Protein AF-O61769-F1 (afdb_monomer_lite)

Organism: Caenorhabditis elegans (NCBI:txid6239)

Foldseek 3Di:
DDPPVVVVVVVVVVVVVVPDPPQADPLLAGDQAADFLVCCCVPPVVLSVVQVVKGKDTFDWDQPVQFKIWTADDPQWFKWKQFQVVRDIDGDCVCCNGGRMDGQWGQDPRFIDGNPDPDTCVVVSVGIHIIIIGD

Structure (mmCIF, N/CA/C/O backbone):
data_AF-O61769-F1
#
_entry.id   AF-O61769-F1
#
loop_
_atom_site.group_PDB
_atom_site.id
_atom_site.type_symbol
_atom_site.label_atom_id
_atom_site.label_alt_id
_atom_site.label_comp_id
_atom_site.label_asym_id
_atom_site.label_entity_id
_atom_site.label_seq_id
_atom_site.pdbx_PDB_ins_code
_atom_site.Cartn_x
_atom_site.Cartn_y
_atom_site.Cartn_z
_atom_site.occupancy
_atom_site.B_iso_or_equiv
_atom_site.auth_seq_id
_atom_site.auth_comp_id
_atom_site.auth_asym_id
_atom_site.auth_atom_id
_atom_site.pdbx_PDB_model_num
ATOM 1 N N . MET A 1 1 ? 35.319 -42.016 -8.768 1.00 50.16 1 MET A N 1
ATOM 2 C CA . MET A 1 1 ? 35.333 -40.658 -8.180 1.00 50.16 1 MET A CA 1
ATOM 3 C C . MET A 1 1 ? 33.907 -40.327 -7.755 1.00 50.16 1 MET A C 1
ATOM 5 O O . MET A 1 1 ? 32.981 -40.676 -8.472 1.00 50.16 1 MET A O 1
ATOM 9 N N . SER A 1 2 ? 33.758 -39.811 -6.535 1.00 56.16 2 SER A N 1
ATOM 10 C CA . SER A 1 2 ? 32.564 -39.781 -5.677 1.00 56.16 2 SER A CA 1
ATOM 11 C C . SER A 1 2 ? 31.253 -39.271 -6.287 1.00 56.16 2 SER A C 1
ATOM 13 O O . SER A 1 2 ? 31.091 -38.075 -6.504 1.00 56.16 2 SER A O 1
ATOM 15 N N . ALA A 1 3 ? 30.247 -40.149 -6.366 1.00 58.81 3 ALA A N 1
ATOM 16 C CA . ALA A 1 3 ? 28.835 -39.762 -6.499 1.00 58.81 3 ALA A CA 1
ATOM 17 C C . ALA A 1 3 ? 28.333 -38.919 -5.303 1.00 58.81 3 ALA A C 1
ATOM 19 O O . ALA A 1 3 ? 27.411 -38.118 -5.436 1.00 58.81 3 ALA A O 1
ATOM 20 N N . ILE A 1 4 ? 28.990 -39.048 -4.144 1.00 61.22 4 ILE A N 1
ATOM 21 C CA . ILE A 1 4 ? 28.677 -38.312 -2.909 1.00 61.22 4 ILE A CA 1
ATOM 22 C C . ILE A 1 4 ? 28.867 -36.796 -3.095 1.00 61.22 4 ILE A C 1
ATOM 24 O O . ILE A 1 4 ? 28.098 -36.010 -2.549 1.00 61.22 4 ILE A O 1
ATOM 28 N N . SER A 1 5 ? 29.830 -36.366 -3.919 1.00 60.94 5 SER A N 1
ATOM 29 C CA . SER A 1 5 ? 30.082 -34.939 -4.157 1.00 60.94 5 SER A CA 1
ATOM 30 C C . SER A 1 5 ? 28.958 -34.258 -4.946 1.00 60.94 5 SER A C 1
ATOM 32 O O . SER A 1 5 ? 28.699 -33.077 -4.728 1.00 60.94 5 SER A O 1
ATOM 34 N N . LEU A 1 6 ? 28.252 -34.989 -5.818 1.00 59.16 6 LEU A N 1
ATOM 35 C CA . LEU A 1 6 ? 27.155 -34.424 -6.612 1.00 59.16 6 LEU A CA 1
ATOM 36 C C . LEU A 1 6 ? 25.895 -34.186 -5.760 1.00 59.16 6 LEU A C 1
ATOM 38 O O . LEU A 1 6 ? 25.204 -33.186 -5.944 1.00 59.16 6 LEU A O 1
ATOM 42 N N . LEU A 1 7 ? 25.624 -35.074 -4.794 1.00 61.66 7 LEU A N 1
ATOM 43 C CA . LEU A 1 7 ? 24.443 -34.988 -3.927 1.00 61.66 7 LEU A CA 1
ATOM 44 C C . LEU A 1 7 ? 24.499 -33.761 -3.000 1.00 61.66 7 LEU A C 1
ATOM 46 O O . LEU A 1 7 ? 23.493 -33.080 -2.810 1.00 61.66 7 LEU A O 1
ATOM 50 N N . VAL A 1 8 ? 25.685 -33.442 -2.469 1.00 64.56 8 VAL A N 1
ATOM 51 C CA . VAL A 1 8 ? 25.886 -32.277 -1.589 1.00 64.56 8 VAL A CA 1
ATOM 52 C C . VAL A 1 8 ? 25.723 -30.961 -2.356 1.00 64.56 8 VAL A C 1
ATOM 54 O O . VAL A 1 8 ? 25.132 -30.021 -1.827 1.00 64.56 8 VAL A O 1
ATOM 57 N N . LEU A 1 9 ? 26.176 -30.891 -3.616 1.00 59.62 9 LEU A N 1
ATOM 58 C CA . LEU A 1 9 ? 25.960 -29.699 -4.443 1.00 59.62 9 LEU A CA 1
ATOM 59 C C . LEU A 1 9 ? 24.472 -29.444 -4.713 1.00 59.62 9 LEU A C 1
ATOM 61 O O . LEU A 1 9 ? 24.042 -28.294 -4.656 1.00 59.62 9 LEU A O 1
ATOM 65 N N . LEU A 1 10 ? 23.679 -30.493 -4.963 1.00 58.47 10 LEU A N 1
ATOM 66 C CA . LEU A 1 10 ? 22.247 -30.340 -5.234 1.00 58.47 10 LEU A CA 1
ATOM 67 C C . LEU A 1 10 ? 21.504 -29.730 -4.033 1.00 58.47 10 LEU A C 1
ATOM 69 O O . LEU A 1 10 ? 20.717 -28.802 -4.202 1.00 58.47 10 LEU A O 1
ATOM 73 N N . LEU A 1 11 ? 21.802 -30.203 -2.816 1.00 58.12 11 LEU A N 1
ATOM 74 C CA . LEU A 1 11 ? 21.206 -29.700 -1.570 1.00 58.12 11 LEU A CA 1
ATOM 75 C C . LEU A 1 11 ? 21.492 -28.207 -1.336 1.00 58.12 11 LEU A C 1
ATOM 77 O O . LEU A 1 11 ? 20.617 -27.482 -0.861 1.00 58.12 11 LEU A O 1
ATOM 81 N N . MET A 1 12 ? 22.679 -27.724 -1.716 1.00 56.97 12 MET A N 1
ATOM 82 C CA . MET A 1 12 ? 23.024 -26.304 -1.576 1.00 56.97 12 MET A CA 1
ATOM 83 C C . MET A 1 12 ? 22.258 -25.400 -2.552 1.00 56.97 12 MET A C 1
ATOM 85 O O . MET A 1 12 ? 21.902 -24.280 -2.185 1.00 56.97 12 MET A O 1
ATOM 89 N N . ILE A 1 13 ? 21.948 -25.879 -3.763 1.00 57.31 13 ILE A N 1
ATOM 90 C CA . ILE A 1 13 ? 21.183 -25.096 -4.749 1.00 57.31 13 ILE A CA 1
ATOM 91 C C . ILE A 1 13 ? 19.751 -24.854 -4.249 1.00 57.31 13 ILE A C 1
ATOM 93 O O . ILE A 1 13 ? 19.245 -23.735 -4.354 1.00 57.31 13 ILE A O 1
ATOM 97 N N . PHE A 1 14 ? 19.118 -25.862 -3.639 1.00 56.81 14 PHE A N 1
ATOM 98 C CA . PHE A 1 14 ? 17.778 -25.703 -3.064 1.00 56.81 14 PHE A CA 1
ATOM 99 C C . PHE A 1 14 ? 17.774 -24.791 -1.829 1.00 56.81 14 PHE A C 1
ATOM 101 O O . PHE A 1 14 ? 16.866 -23.973 -1.685 1.00 56.81 14 PHE A O 1
ATOM 108 N N . ALA A 1 15 ? 18.803 -24.857 -0.975 1.00 55.34 15 ALA A N 1
ATOM 109 C CA . ALA A 1 15 ? 18.910 -23.976 0.190 1.00 55.34 15 ALA A CA 1
ATOM 110 C C . ALA A 1 15 ? 19.012 -22.488 -0.199 1.00 55.34 15 ALA A C 1
ATOM 112 O O . ALA A 1 15 ? 18.400 -21.638 0.445 1.00 55.34 15 ALA A O 1
ATOM 113 N N . ALA A 1 16 ? 19.723 -22.158 -1.283 1.00 54.22 16 ALA A N 1
ATOM 114 C CA . ALA A 1 16 ? 19.867 -20.774 -1.737 1.00 54.22 16 ALA A CA 1
ATOM 115 C C . ALA A 1 16 ? 18.541 -20.157 -2.223 1.00 54.22 16 ALA A C 1
ATOM 117 O O . ALA A 1 16 ? 18.300 -18.972 -1.999 1.00 54.22 16 ALA A O 1
ATOM 118 N N . GLN A 1 17 ? 17.655 -20.949 -2.841 1.00 53.62 17 GLN A N 1
ATOM 119 C CA . GLN A 1 17 ? 16.329 -20.470 -3.256 1.00 53.62 17 GLN A CA 1
ATOM 120 C C . GLN A 1 17 ? 15.401 -20.177 -2.065 1.00 53.62 17 GLN A C 1
ATOM 122 O O . GLN A 1 17 ? 14.505 -19.341 -2.186 1.00 53.62 17 GLN A O 1
ATOM 127 N N . LEU A 1 18 ? 15.624 -20.834 -0.921 1.00 52.12 18 LEU A N 1
ATOM 128 C CA . LEU A 1 18 ? 14.825 -20.666 0.297 1.00 52.12 18 LEU A CA 1
ATOM 129 C C . LEU A 1 18 ? 15.181 -19.396 1.083 1.00 52.12 18 LEU A C 1
ATOM 131 O O . LEU A 1 18 ? 14.326 -18.858 1.780 1.00 52.12 18 LEU A O 1
ATOM 135 N N . CYS A 1 19 ? 16.391 -18.857 0.931 1.00 54.91 19 CYS A N 1
ATOM 136 C CA . CYS A 1 19 ? 16.829 -17.643 1.626 1.00 54.91 19 CYS A CA 1
ATOM 137 C C . CYS A 1 19 ? 16.468 -16.349 0.873 1.00 54.91 19 CYS A C 1
ATOM 139 O O . CYS A 1 19 ? 17.255 -15.400 0.869 1.00 54.91 19 CYS A O 1
ATOM 141 N N . LYS A 1 20 ? 15.302 -16.275 0.214 1.00 56.72 20 LYS A N 1
ATOM 142 C CA . LYS A 1 20 ? 14.819 -14.981 -0.294 1.00 56.72 20 LYS A CA 1
ATOM 143 C C . LYS A 1 20 ? 14.608 -14.051 0.900 1.00 56.72 20 LYS A C 1
ATOM 145 O O . LYS A 1 20 ? 13.851 -14.380 1.810 1.00 56.72 20 LYS A O 1
ATOM 150 N N . ASN A 1 21 ? 15.288 -12.905 0.891 1.00 60.34 21 ASN A N 1
ATOM 151 C CA . ASN A 1 21 ? 15.105 -11.865 1.896 1.00 60.34 21 ASN A CA 1
ATOM 152 C C . ASN A 1 21 ? 13.604 -11.513 1.949 1.00 60.34 21 ASN A C 1
ATOM 154 O O . ASN A 1 21 ? 13.060 -11.109 0.919 1.00 60.34 21 ASN A O 1
ATOM 158 N N . PRO A 1 22 ? 12.911 -11.671 3.094 1.00 75.44 22 PRO A N 1
ATOM 159 C CA . PRO A 1 22 ? 11.470 -11.425 3.182 1.00 75.44 22 PRO A CA 1
ATOM 160 C C . PRO A 1 22 ? 11.097 -9.973 2.851 1.00 75.44 22 PRO A C 1
ATOM 162 O O . PRO A 1 22 ? 9.945 -9.696 2.523 1.00 75.44 22 PRO A O 1
ATOM 165 N N . LEU A 1 23 ? 12.074 -9.063 2.897 1.00 84.06 23 LEU A N 1
ATOM 166 C CA . LEU A 1 23 ? 11.921 -7.654 2.556 1.00 84.06 23 LEU A CA 1
ATOM 167 C C . LEU A 1 23 ? 12.077 -7.372 1.056 1.00 84.06 23 LEU A C 1
ATOM 169 O O . LEU A 1 23 ? 11.689 -6.293 0.619 1.00 84.06 23 LEU A O 1
ATOM 173 N N . GLU A 1 24 ? 12.618 -8.307 0.267 1.00 91.62 24 GLU A N 1
ATOM 174 C CA . GLU A 1 24 ? 12.851 -8.144 -1.173 1.00 91.62 24 GLU A CA 1
ATOM 175 C C . GLU A 1 24 ? 11.799 -8.897 -2.006 1.00 91.62 24 GLU A C 1
ATOM 177 O O . GLU A 1 24 ? 11.375 -10.018 -1.692 1.00 91.62 24 GLU A O 1
ATOM 182 N N . ASN A 1 25 ? 11.329 -8.264 -3.077 1.00 93.31 25 ASN A N 1
ATOM 183 C CA . ASN A 1 25 ? 10.453 -8.876 -4.072 1.00 93.31 25 ASN A CA 1
ATOM 184 C C . ASN A 1 25 ? 11.248 -9.733 -5.073 1.00 93.31 25 ASN A C 1
ATOM 186 O O . ASN A 1 25 ? 12.469 -9.860 -4.999 1.00 93.31 25 ASN A O 1
ATOM 190 N N . GLU A 1 26 ? 10.555 -10.329 -6.039 1.00 92.88 26 GLU A N 1
ATOM 191 C CA . GLU A 1 26 ? 11.161 -11.110 -7.119 1.00 92.88 26 GLU A CA 1
ATOM 192 C C . GLU A 1 26 ? 12.109 -10.309 -8.026 1.00 92.88 26 GLU A C 1
ATOM 194 O O . GLU A 1 26 ? 12.948 -10.913 -8.691 1.00 92.88 26 GLU A O 1
ATOM 199 N N . CYS A 1 27 ? 12.030 -8.976 -8.009 1.00 93.44 27 CYS A N 1
ATOM 200 C CA . CYS A 1 27 ? 12.931 -8.074 -8.725 1.00 93.44 27 CYS A CA 1
ATOM 201 C C . CYS A 1 27 ? 14.215 -7.749 -7.939 1.00 93.44 27 CYS A C 1
ATOM 203 O O . CYS A 1 27 ? 15.122 -7.118 -8.477 1.00 93.44 27 CYS A O 1
ATOM 205 N N . GLY A 1 28 ? 14.305 -8.156 -6.666 1.00 94.31 28 GLY A N 1
ATOM 206 C CA . GLY A 1 28 ? 15.417 -7.826 -5.769 1.00 94.31 28 GLY A CA 1
ATOM 207 C C . GLY A 1 28 ? 15.330 -6.431 -5.139 1.00 94.31 28 GLY A C 1
ATOM 208 O O . GLY A 1 28 ? 16.304 -5.984 -4.540 1.00 94.31 28 GLY A O 1
ATOM 209 N N . CYS A 1 29 ? 14.195 -5.739 -5.274 1.00 95.06 29 CYS A N 1
ATOM 210 C CA . CYS A 1 29 ? 13.933 -4.457 -4.615 1.00 95.06 29 CYS A CA 1
ATOM 211 C C . CYS A 1 29 ? 13.058 -4.632 -3.379 1.00 95.06 29 CYS A C 1
ATOM 213 O O . CYS A 1 29 ? 12.396 -5.657 -3.215 1.00 95.06 29 CYS A O 1
ATOM 215 N N . ILE A 1 30 ? 13.014 -3.606 -2.528 1.00 94.69 30 ILE A N 1
ATOM 216 C CA . ILE A 1 30 ? 12.142 -3.596 -1.353 1.00 94.69 30 ILE A CA 1
ATOM 217 C C . ILE A 1 30 ? 10.675 -3.844 -1.749 1.00 94.69 30 ILE A C 1
ATOM 219 O O . ILE A 1 30 ? 10.166 -3.317 -2.747 1.00 94.69 30 ILE A O 1
ATOM 223 N N . ARG A 1 31 ? 9.993 -4.679 -0.963 1.00 95.38 31 ARG A N 1
ATOM 224 C CA . ARG A 1 31 ? 8.557 -4.924 -1.089 1.00 95.38 31 ARG A CA 1
ATOM 225 C C . ARG A 1 31 ? 7.763 -3.713 -0.624 1.00 95.38 31 ARG A C 1
ATOM 227 O O . ARG A 1 31 ? 8.124 -3.046 0.339 1.00 95.38 31 ARG A O 1
ATOM 234 N N . GLN A 1 32 ? 6.621 -3.503 -1.264 1.00 95.50 32 GLN A N 1
ATOM 235 C CA . GLN A 1 32 ? 5.566 -2.656 -0.723 1.00 95.50 32 GLN A CA 1
ATOM 236 C C . GLN A 1 32 ? 5.140 -3.216 0.638 1.00 95.50 32 GLN A C 1
ATOM 238 O O . GLN A 1 32 ? 4.667 -4.358 0.686 1.00 95.50 32 GLN A O 1
ATOM 243 N N . PRO A 1 33 ? 5.299 -2.463 1.736 1.00 95.38 33 PRO A N 1
ATOM 244 C CA . PRO A 1 33 ? 4.847 -2.942 3.022 1.00 95.38 33 PRO A CA 1
ATOM 245 C C . PRO A 1 33 ? 3.326 -3.036 3.047 1.00 95.38 33 PRO A C 1
ATOM 247 O O . PRO A 1 33 ? 2.601 -2.212 2.475 1.00 95.38 33 PRO A O 1
ATOM 250 N N . THR A 1 34 ? 2.863 -4.072 3.729 1.00 95.88 34 THR A N 1
ATOM 251 C CA . THR A 1 34 ? 1.452 -4.363 3.934 1.00 95.88 34 THR A CA 1
ATOM 252 C C . THR A 1 34 ? 1.193 -4.607 5.409 1.00 95.88 34 THR A C 1
ATOM 254 O O . THR A 1 34 ? 2.133 -4.844 6.170 1.00 95.88 34 THR A O 1
ATOM 257 N N . PHE A 1 35 ? -0.067 -4.527 5.825 1.00 95.12 35 PHE A N 1
ATOM 258 C CA . PHE A 1 35 ? -0.443 -4.868 7.189 1.00 95.12 35 PHE A CA 1
ATOM 259 C C . PHE A 1 35 ? -1.767 -5.624 7.265 1.00 95.12 35 PHE A C 1
ATOM 261 O O . PHE A 1 35 ? -2.652 -5.492 6.416 1.00 95.12 35 PHE A O 1
ATOM 268 N N . GLU A 1 36 ? -1.896 -6.382 8.346 1.00 94.56 36 GLU A N 1
ATOM 269 C CA . GLU A 1 36 ? -3.139 -6.989 8.814 1.00 94.56 36 GLU A CA 1
ATOM 270 C C . GLU A 1 36 ? -3.525 -6.371 10.159 1.00 94.56 36 GLU A C 1
ATOM 272 O O . GLU A 1 36 ? -2.710 -5.711 10.812 1.00 94.56 36 GLU A O 1
ATOM 277 N N . PHE A 1 37 ? -4.757 -6.605 10.612 1.00 94.56 37 PHE A N 1
ATOM 278 C CA . PHE A 1 37 ? -5.243 -5.996 11.850 1.00 94.56 37 PHE A CA 1
ATOM 279 C C . PHE A 1 37 ? -4.384 -6.349 13.075 1.00 94.56 37 PHE A C 1
ATOM 281 O O . PHE A 1 37 ? -4.103 -5.479 13.894 1.00 94.56 37 PHE A O 1
ATOM 288 N N . ASN A 1 38 ? -3.884 -7.585 13.162 1.00 95.00 38 ASN A N 1
ATOM 289 C CA . ASN A 1 38 ? -3.029 -8.021 14.271 1.00 95.00 38 ASN A CA 1
ATOM 290 C C . ASN A 1 38 ? -1.734 -7.201 14.362 1.00 95.00 38 ASN A C 1
ATOM 292 O O . ASN A 1 38 ? -1.327 -6.810 15.451 1.00 95.00 38 ASN A O 1
ATOM 296 N N . TRP A 1 39 ? -1.113 -6.887 13.220 1.00 94.44 39 TRP A N 1
ATOM 297 C CA . TRP A 1 39 ? 0.066 -6.021 13.189 1.00 94.44 39 TRP A CA 1
ATOM 298 C C . TRP A 1 39 ? -0.267 -4.623 13.716 1.00 94.44 39 TRP A C 1
ATOM 300 O O . TRP A 1 39 ? 0.476 -4.071 14.523 1.00 94.44 39 TRP A O 1
ATOM 310 N N . LEU A 1 40 ? -1.426 -4.078 13.332 1.00 94.12 40 LEU A N 1
ATOM 311 C CA . LEU A 1 40 ? -1.883 -2.780 13.825 1.00 94.12 40 LEU A CA 1
ATOM 312 C C . LEU A 1 40 ? -2.129 -2.812 15.342 1.00 94.12 40 LEU A C 1
ATOM 314 O O . LEU A 1 40 ? -1.775 -1.863 16.033 1.00 94.12 40 LEU A O 1
ATOM 318 N N . GLN A 1 41 ? -2.690 -3.903 15.872 1.00 95.44 41 GLN A N 1
ATOM 319 C CA . GLN A 1 41 ? -2.898 -4.092 17.312 1.00 95.44 41 GLN A CA 1
ATOM 320 C C . GLN A 1 41 ? -1.582 -4.156 18.095 1.00 95.44 41 GLN A C 1
ATOM 322 O O . GLN A 1 41 ? -1.517 -3.627 19.204 1.00 95.44 41 GLN A O 1
ATOM 327 N N . THR A 1 42 ? -0.549 -4.791 17.536 1.00 96.50 42 THR A N 1
ATOM 328 C CA . THR A 1 42 ? 0.766 -4.919 18.180 1.00 96.50 42 THR A CA 1
ATOM 329 C C . THR A 1 42 ? 1.573 -3.624 18.101 1.00 96.50 42 THR A C 1
ATOM 331 O O . THR A 1 42 ? 2.040 -3.137 19.128 1.00 96.50 42 THR A O 1
ATOM 334 N N . GLU A 1 43 ? 1.713 -3.044 16.910 1.00 95.19 43 GLU A N 1
ATOM 335 C CA . GLU A 1 43 ? 2.618 -1.912 16.671 1.00 95.19 43 GLU A CA 1
ATOM 336 C C . GLU A 1 43 ? 1.962 -0.549 16.951 1.00 95.19 43 GLU A C 1
ATOM 338 O O . GLU A 1 43 ? 2.628 0.408 17.353 1.00 95.19 43 GLU A O 1
ATOM 343 N N . TYR A 1 44 ? 0.641 -0.440 16.765 1.00 95.50 44 TYR A N 1
ATOM 344 C CA . TYR A 1 44 ? -0.111 0.814 16.885 1.00 95.50 44 TYR A CA 1
ATOM 345 C C . TYR A 1 44 ? -1.454 0.621 17.617 1.00 95.50 44 TYR A C 1
ATOM 347 O O . TYR A 1 44 ? -2.514 0.930 17.059 1.00 95.50 44 TYR A O 1
ATOM 355 N N . PRO A 1 45 ? -1.454 0.176 18.889 1.00 96.56 45 PRO A N 1
ATOM 356 C CA . PRO A 1 45 ? -2.675 -0.199 19.610 1.00 96.56 45 PRO A CA 1
ATOM 357 C C . PRO A 1 45 ? -3.716 0.927 19.698 1.00 96.56 45 PRO A C 1
ATOM 359 O O . PRO A 1 45 ? -4.912 0.671 19.589 1.00 96.56 45 PRO A O 1
ATOM 362 N N . GLU A 1 46 ? -3.289 2.186 19.843 1.00 96.06 46 GLU A N 1
ATOM 363 C CA . GLU A 1 46 ? -4.209 3.337 19.872 1.00 96.06 46 GLU A CA 1
ATOM 364 C C . GLU A 1 46 ? -4.894 3.605 18.525 1.00 96.06 46 GLU A C 1
ATOM 366 O O . GLU A 1 46 ? -5.992 4.160 18.483 1.00 96.06 46 GLU A O 1
ATOM 371 N N . ILE A 1 47 ? -4.266 3.202 17.417 1.00 95.31 47 ILE A N 1
ATOM 372 C CA . ILE A 1 47 ? -4.894 3.248 16.096 1.00 95.31 47 ILE A CA 1
ATOM 373 C C . ILE A 1 47 ? -5.825 2.051 15.948 1.00 95.31 47 ILE A C 1
ATOM 375 O O . ILE A 1 47 ? -6.978 2.241 15.589 1.00 95.31 47 ILE A O 1
ATOM 379 N N . ALA A 1 48 ? -5.389 0.842 16.312 1.00 95.56 48 ALA A N 1
ATOM 380 C CA . ALA A 1 48 ? -6.223 -0.358 16.220 1.00 95.56 48 ALA A CA 1
ATOM 381 C C . ALA A 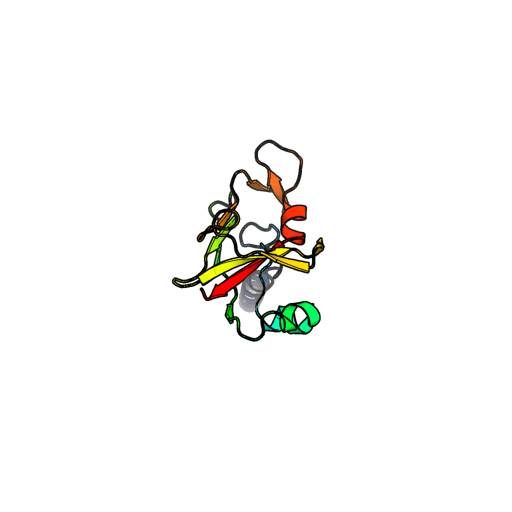1 48 ? -7.552 -0.243 16.989 1.00 95.56 48 ALA A C 1
ATOM 383 O O . ALA A 1 48 ? -8.582 -0.699 16.498 1.00 95.56 48 ALA A O 1
ATOM 384 N N . LYS A 1 49 ? -7.557 0.426 18.153 1.00 96.06 49 LYS A N 1
ATOM 385 C CA . LYS A 1 49 ? -8.780 0.709 18.931 1.00 96.06 49 LYS A CA 1
ATOM 386 C C . LYS A 1 49 ? -9.849 1.483 18.150 1.00 96.06 49 LYS A C 1
ATOM 388 O O . LYS A 1 49 ? -11.021 1.366 18.479 1.00 96.06 49 LYS A O 1
ATOM 393 N N . GLN A 1 50 ? -9.465 2.274 17.148 1.00 95.25 50 GLN A N 1
ATOM 394 C CA . GLN A 1 50 ? -10.403 3.058 16.332 1.00 95.25 50 GLN A CA 1
ATOM 395 C C . GLN A 1 50 ? -11.092 2.220 15.251 1.00 95.25 50 GLN A C 1
ATOM 397 O O . GLN A 1 50 ? -12.069 2.681 14.674 1.00 95.25 50 GLN A O 1
ATOM 402 N N . TYR A 1 51 ? -10.592 1.011 14.986 1.00 94.69 51 TYR A N 1
ATOM 403 C CA . TYR A 1 51 ? -11.040 0.159 13.888 1.00 94.69 51 TYR A CA 1
ATOM 404 C C . TYR A 1 51 ? -11.393 -1.260 14.364 1.00 94.69 51 TYR A C 1
ATOM 406 O O . TYR A 1 51 ? -11.240 -2.230 13.628 1.00 94.69 51 TYR A O 1
ATOM 414 N N . THR A 1 52 ? -11.834 -1.418 15.616 1.00 93.31 52 THR A N 1
ATOM 415 C CA . THR A 1 52 ? -12.166 -2.736 16.196 1.00 93.31 52 THR A CA 1
ATOM 416 C C . THR A 1 52 ? -13.321 -3.446 15.500 1.00 93.31 52 THR A C 1
ATOM 418 O O . THR A 1 52 ? -13.437 -4.664 15.604 1.00 93.31 52 THR A O 1
ATOM 421 N N . GLU A 1 53 ? -14.184 -2.689 14.827 1.00 93.94 53 GLU A N 1
ATOM 422 C CA . GLU A 1 53 ? -15.331 -3.209 14.076 1.00 93.94 53 GLU A CA 1
ATOM 423 C C . GLU A 1 53 ? -15.000 -3.454 12.596 1.00 93.94 53 GLU A C 1
ATOM 425 O O . GLU A 1 53 ? -15.786 -4.066 11.872 1.00 93.94 53 GLU A O 1
ATOM 430 N N . ASP A 1 54 ? -13.825 -3.013 12.143 1.00 94.88 54 ASP A N 1
ATOM 431 C CA . ASP A 1 54 ? -13.399 -3.145 10.759 1.00 94.88 54 ASP A CA 1
ATOM 432 C C . ASP A 1 54 ? -12.633 -4.444 10.518 1.00 94.88 54 ASP A C 1
ATOM 434 O O . ASP A 1 54 ? -11.941 -4.987 11.380 1.00 94.88 54 ASP A O 1
ATOM 438 N N . GLN A 1 55 ? -12.724 -4.932 9.283 1.00 95.38 55 GLN A N 1
ATOM 439 C CA . GLN A 1 55 ? -11.980 -6.103 8.836 1.00 95.38 55 GLN A CA 1
ATOM 440 C C . GLN A 1 55 ? -10.846 -5.666 7.916 1.00 95.38 55 GLN A C 1
ATOM 442 O O . GLN A 1 55 ? -11.098 -5.091 6.855 1.00 95.38 55 GLN A O 1
ATOM 447 N N . PHE A 1 56 ? -9.615 -5.989 8.320 1.00 96.19 56 PHE A N 1
ATOM 448 C CA . PHE A 1 56 ? -8.407 -5.802 7.521 1.00 96.19 56 PHE A CA 1
ATOM 449 C C . PHE A 1 56 ? -7.787 -7.137 7.134 1.00 96.19 56 PHE A C 1
ATOM 451 O O . PHE A 1 56 ? -7.734 -8.058 7.950 1.00 96.19 56 PHE A O 1
ATOM 458 N N . LEU A 1 57 ? -7.260 -7.212 5.917 1.00 94.69 57 LEU A N 1
ATOM 459 C CA . LEU A 1 57 ? -6.454 -8.334 5.441 1.00 94.69 57 LEU A CA 1
ATOM 460 C C . LEU A 1 57 ? -5.322 -7.845 4.538 1.00 94.69 57 LEU A C 1
ATOM 462 O O . LEU A 1 57 ? -5.397 -6.754 3.967 1.00 94.69 57 LEU A O 1
ATOM 466 N N . ALA A 1 58 ? -4.277 -8.656 4.395 1.00 94.38 58 ALA A N 1
ATOM 467 C CA . ALA A 1 58 ? -3.153 -8.321 3.532 1.00 94.38 58 ALA A CA 1
ATOM 468 C C . ALA A 1 58 ? -3.576 -8.316 2.045 1.00 94.38 58 ALA A C 1
ATOM 470 O O . ALA A 1 58 ? -4.217 -9.265 1.585 1.00 94.38 58 ALA A O 1
ATOM 471 N N . PRO A 1 59 ? -3.211 -7.282 1.268 1.00 97.06 59 PRO A N 1
ATOM 472 C CA . PRO A 1 59 ? -3.474 -7.241 -0.158 1.00 97.06 59 PRO A CA 1
ATOM 473 C C . PRO A 1 59 ? -2.530 -8.179 -0.907 1.00 97.06 59 PRO A C 1
ATOM 475 O O . P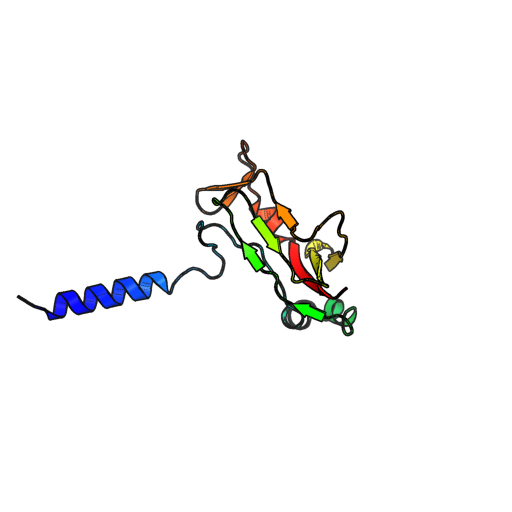RO A 1 59 ? -1.447 -8.535 -0.436 1.00 97.06 59 PRO A O 1
ATOM 478 N N . VAL A 1 60 ? -2.900 -8.500 -2.143 1.00 97.31 60 VAL A N 1
ATOM 479 C CA . VAL A 1 60 ? -1.965 -9.103 -3.091 1.00 97.31 60 VAL A CA 1
ATOM 480 C C . VAL A 1 60 ? -1.124 -7.987 -3.698 1.00 97.31 60 VAL A C 1
ATOM 482 O O . VAL A 1 60 ? -1.667 -7.061 -4.300 1.00 97.31 60 VAL A O 1
ATOM 485 N N . VAL A 1 61 ? 0.199 -8.086 -3.566 1.00 97.56 61 VAL A N 1
ATOM 486 C CA . VAL A 1 61 ? 1.137 -7.175 -4.228 1.00 97.56 61 VAL A CA 1
ATOM 487 C C . VAL A 1 61 ? 1.893 -7.917 -5.320 1.00 97.56 61 VAL A C 1
ATOM 489 O O . VAL A 1 61 ? 2.453 -8.983 -5.073 1.00 97.56 61 VAL A O 1
ATOM 492 N N . THR A 1 62 ? 1.929 -7.338 -6.517 1.00 97.69 62 THR A N 1
ATOM 493 C CA . THR A 1 62 ? 2.689 -7.859 -7.661 1.00 97.69 62 THR A CA 1
ATOM 494 C C . THR A 1 62 ? 3.613 -6.792 -8.239 1.00 97.69 62 THR A C 1
ATOM 496 O O . THR A 1 62 ? 3.384 -5.592 -8.047 1.00 97.69 62 THR A O 1
ATOM 499 N N . TYR A 1 63 ? 4.646 -7.234 -8.963 1.00 97.12 63 TYR A N 1
ATOM 500 C CA . TYR A 1 63 ? 5.680 -6.365 -9.531 1.00 97.12 63 TYR A CA 1
ATOM 501 C C . TYR A 1 63 ? 5.841 -6.564 -11.052 1.00 97.12 63 TYR A C 1
ATOM 503 O O . TYR A 1 63 ? 6.875 -7.068 -11.503 1.00 97.12 63 TYR A O 1
ATOM 511 N N . PRO A 1 64 ? 4.832 -6.197 -11.873 1.00 97.44 64 PRO A N 1
ATOM 512 C CA . PRO A 1 64 ? 4.863 -6.422 -13.317 1.00 97.44 64 PRO A CA 1
ATOM 513 C C . PRO A 1 64 ? 6.097 -5.806 -13.975 1.00 97.44 64 PRO A C 1
ATOM 515 O O . PRO A 1 64 ? 6.367 -4.609 -13.827 1.00 97.44 64 PRO A O 1
ATOM 518 N N . GLU A 1 65 ? 6.851 -6.651 -14.683 1.00 95.69 65 GLU A N 1
ATOM 519 C CA . GLU A 1 65 ? 8.097 -6.306 -15.383 1.00 95.69 65 GLU A CA 1
ATOM 520 C C . GLU A 1 65 ? 9.130 -5.558 -14.526 1.00 95.69 65 GLU A C 1
ATOM 522 O O . GLU A 1 65 ? 10.039 -4.931 -15.069 1.00 95.69 65 GLU A O 1
ATOM 527 N N . CYS A 1 66 ? 8.994 -5.580 -13.196 1.00 96.56 66 CYS A N 1
ATOM 528 C CA . CYS A 1 66 ? 9.801 -4.769 -12.290 1.00 96.56 66 CYS A CA 1
ATOM 529 C C . CYS A 1 66 ? 9.754 -3.254 -12.594 1.00 96.56 66 CYS A C 1
ATOM 531 O O . CYS A 1 66 ? 10.690 -2.525 -12.260 1.00 96.56 66 CYS A O 1
ATOM 533 N N . LYS A 1 67 ? 8.660 -2.783 -13.216 1.00 97.00 67 LYS A N 1
ATOM 534 C CA . LYS A 1 67 ? 8.408 -1.381 -13.620 1.00 97.00 67 LYS A CA 1
ATOM 535 C C . LYS A 1 67 ? 7.140 -0.778 -13.009 1.00 97.00 67 LYS A C 1
ATOM 537 O O . LYS A 1 67 ? 6.672 0.293 -13.388 1.00 97.00 67 LYS A O 1
ATOM 542 N N . SER A 1 68 ? 6.509 -1.515 -12.110 1.00 97.00 68 SER A N 1
ATOM 543 C CA . SER A 1 68 ? 5.330 -1.052 -11.395 1.00 97.00 68 SER A CA 1
ATOM 544 C C . SER A 1 68 ? 5.141 -1.856 -10.120 1.00 97.00 68 SER A C 1
ATOM 546 O O . SER A 1 68 ? 5.695 -2.948 -9.964 1.00 97.00 68 SER A O 1
ATOM 548 N N . ILE A 1 69 ? 4.351 -1.295 -9.212 1.00 97.94 69 ILE A N 1
ATOM 549 C CA . ILE A 1 69 ? 3.870 -1.975 -8.012 1.00 97.94 69 ILE A CA 1
ATOM 550 C C . ILE A 1 69 ? 2.351 -1.950 -8.082 1.00 97.94 69 ILE A C 1
ATOM 552 O O . ILE A 1 69 ? 1.756 -0.873 -8.124 1.00 97.94 69 ILE A O 1
ATOM 556 N N . VAL A 1 70 ? 1.726 -3.124 -8.090 1.00 98.00 70 VAL A N 1
ATOM 557 C CA . VAL A 1 70 ? 0.267 -3.259 -8.139 1.00 98.00 70 VAL A CA 1
ATOM 558 C C . VAL A 1 70 ? -0.200 -3.896 -6.843 1.00 98.00 70 VAL A C 1
ATOM 560 O O . VAL A 1 70 ? 0.179 -5.024 -6.538 1.00 98.00 70 VAL A O 1
ATOM 563 N N . THR A 1 71 ? -1.031 -3.179 -6.093 1.00 98.12 71 THR A N 1
ATOM 564 C CA . THR A 1 71 ? -1.660 -3.637 -4.851 1.00 98.12 71 THR A CA 1
ATOM 565 C C . THR A 1 71 ? -3.141 -3.869 -5.110 1.00 98.12 71 THR A C 1
ATOM 567 O O . THR A 1 71 ? -3.853 -2.950 -5.506 1.00 98.12 71 THR A O 1
ATOM 570 N N . THR A 1 72 ? -3.609 -5.094 -4.898 1.00 98.19 72 THR A N 1
ATOM 571 C CA . THR A 1 72 ? -4.979 -5.507 -5.222 1.00 98.19 72 THR A CA 1
ATOM 572 C C . THR A 1 72 ? -5.669 -6.073 -3.994 1.00 98.19 72 THR A C 1
ATOM 574 O O . THR A 1 72 ? -5.092 -6.886 -3.267 1.00 98.19 72 THR A O 1
ATOM 577 N N . CYS A 1 73 ? -6.920 -5.671 -3.802 1.00 98.19 73 CYS A N 1
ATOM 578 C CA . CYS A 1 73 ? -7.803 -6.206 -2.778 1.00 98.19 73 CYS A CA 1
ATOM 579 C C . CYS A 1 73 ? -8.912 -7.060 -3.401 1.00 98.19 73 CYS A C 1
ATOM 581 O O . CYS A 1 73 ? -9.302 -6.811 -4.545 1.00 98.19 73 CYS A O 1
ATOM 583 N N . PRO A 1 74 ? -9.434 -8.063 -2.676 1.00 97.56 74 PRO A N 1
ATOM 584 C CA . PRO A 1 74 ? -10.565 -8.850 -3.153 1.00 97.56 74 PRO A CA 1
ATOM 585 C C . PRO A 1 74 ? -11.826 -7.987 -3.318 1.00 97.56 74 PRO A C 1
ATOM 587 O O . PRO A 1 74 ? -11.916 -6.873 -2.805 1.00 97.56 74 PRO A O 1
ATOM 590 N N . ASN A 1 75 ? -12.822 -8.516 -4.029 1.00 96.50 75 ASN A N 1
ATOM 591 C CA . ASN A 1 75 ? -14.111 -7.841 -4.196 1.00 96.50 75 ASN A CA 1
ATOM 592 C C . ASN A 1 75 ? -14.781 -7.579 -2.834 1.00 96.50 75 ASN A C 1
ATOM 594 O O . ASN A 1 75 ? -14.783 -8.455 -1.968 1.00 96.50 75 ASN A O 1
ATOM 598 N N . GLY A 1 76 ? -15.382 -6.395 -2.674 1.00 96.31 76 GLY A N 1
ATOM 599 C CA . GLY A 1 76 ? -15.969 -5.933 -1.406 1.00 96.31 76 GLY A CA 1
ATOM 600 C C . GLY A 1 76 ? -14.954 -5.363 -0.410 1.00 96.31 76 GLY A C 1
ATOM 601 O O . GLY A 1 76 ? -15.254 -5.263 0.780 1.00 96.31 76 GLY A O 1
ATOM 602 N N . TYR A 1 77 ? -13.740 -5.061 -0.878 1.00 97.56 77 TYR A N 1
ATOM 603 C CA . TYR A 1 77 ? -12.704 -4.399 -0.101 1.00 97.56 77 TYR A CA 1
ATOM 604 C C . TYR A 1 77 ? -12.119 -3.215 -0.872 1.00 97.56 77 TYR A C 1
ATOM 606 O O . TYR A 1 77 ? -11.816 -3.301 -2.069 1.00 97.56 77 TYR A O 1
ATOM 614 N N . SER A 1 78 ? -11.842 -2.154 -0.125 1.00 97.75 78 SER A N 1
ATOM 615 C CA . SER A 1 78 ? -11.105 -0.978 -0.568 1.00 97.75 78 SER A CA 1
ATOM 616 C C . SER A 1 78 ? -9.641 -1.046 -0.134 1.00 97.75 78 SER A C 1
ATOM 618 O O . SER A 1 78 ? -9.312 -1.545 0.947 1.00 97.75 78 SER A O 1
ATOM 620 N N . VAL A 1 79 ? -8.746 -0.498 -0.960 1.00 98.00 79 VAL A N 1
ATOM 621 C CA . VAL A 1 79 ? -7.339 -0.326 -0.580 1.00 98.00 79 VAL A CA 1
ATOM 622 C C . VAL A 1 79 ? -7.255 0.771 0.484 1.00 98.00 79 VAL A C 1
ATOM 624 O O . VAL A 1 79 ? -7.695 1.903 0.277 1.00 98.00 79 VAL A O 1
ATOM 627 N N . ALA A 1 80 ? -6.681 0.428 1.632 1.00 97.44 80 ALA A N 1
ATOM 628 C CA . ALA A 1 80 ? -6.453 1.324 2.752 1.00 97.44 80 ALA A CA 1
ATOM 629 C C . ALA A 1 80 ? -4.951 1.578 2.911 1.00 97.44 80 ALA A C 1
ATOM 631 O O . ALA A 1 80 ? -4.165 0.633 2.995 1.00 97.44 80 ALA A O 1
ATOM 632 N N . GLY A 1 81 ? -4.550 2.847 2.965 1.00 96.69 81 GLY A N 1
ATOM 633 C CA . GLY A 1 81 ? -3.166 3.247 3.214 1.00 96.69 81 GLY A CA 1
ATOM 634 C C . GLY A 1 81 ? -2.984 3.715 4.652 1.00 96.69 81 GLY A C 1
ATOM 635 O O . GLY A 1 81 ? -3.568 4.723 5.047 1.00 96.69 81 GLY A O 1
ATOM 636 N N . PHE A 1 82 ? -2.165 3.014 5.431 1.00 96.75 82 PHE A N 1
ATOM 637 C CA . PHE A 1 82 ? -1.698 3.487 6.729 1.00 96.75 82 PHE A CA 1
ATOM 638 C C . PHE A 1 82 ? -0.433 4.324 6.550 1.00 96.75 82 PHE A C 1
ATOM 640 O O . PHE A 1 82 ? 0.601 3.811 6.126 1.00 96.75 82 PHE A O 1
ATOM 647 N N . ILE A 1 83 ? -0.520 5.609 6.887 1.00 95.62 83 ILE A N 1
ATOM 648 C CA . ILE A 1 83 ? 0.591 6.555 6.792 1.00 95.62 83 ILE A CA 1
ATOM 649 C C . ILE A 1 83 ? 1.259 6.656 8.161 1.00 95.62 83 ILE A C 1
ATOM 651 O O . ILE A 1 83 ? 0.696 7.250 9.085 1.00 95.62 83 ILE A O 1
ATOM 655 N N . VAL A 1 84 ? 2.476 6.124 8.280 1.00 92.62 84 VAL A N 1
ATOM 656 C CA . VAL A 1 84 ? 3.217 6.0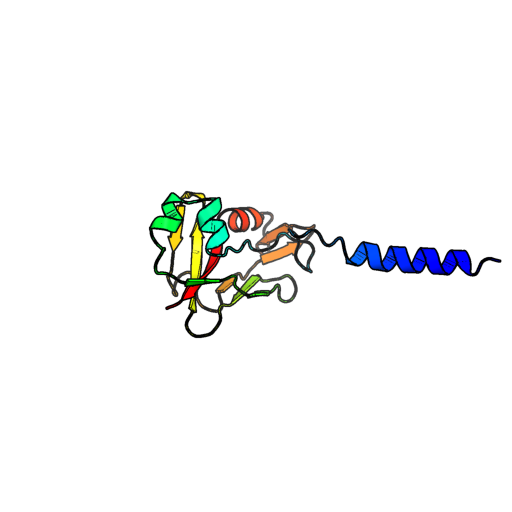11 9.549 1.00 92.62 84 VAL A CA 1
ATOM 657 C C . VAL A 1 84 ? 3.435 7.372 10.212 1.00 92.62 84 VAL A C 1
ATOM 659 O O . VAL A 1 84 ? 3.223 7.514 11.415 1.00 92.62 84 VAL A O 1
ATOM 662 N N . GLU A 1 85 ? 3.802 8.390 9.430 1.00 92.38 85 GLU A N 1
ATOM 663 C CA . GLU A 1 85 ? 4.115 9.734 9.938 1.00 92.38 85 GLU A CA 1
ATOM 664 C C . GLU A 1 85 ? 2.915 10.406 10.610 1.00 92.38 85 GLU A C 1
ATOM 666 O O . GLU A 1 85 ? 3.045 11.039 11.656 1.00 92.38 85 GLU A O 1
ATOM 671 N N . THR A 1 86 ? 1.728 10.249 10.021 1.00 94.75 86 THR A N 1
ATOM 672 C CA . THR A 1 86 ? 0.496 10.871 10.529 1.00 94.75 86 THR A CA 1
ATOM 673 C C . THR A 1 86 ? -0.313 9.940 11.423 1.00 94.75 86 THR A C 1
ATOM 675 O O . THR A 1 86 ? -1.261 10.391 12.065 1.00 94.75 86 THR A O 1
ATOM 678 N N . LYS A 1 87 ? 0.056 8.653 11.471 1.00 94.38 87 LYS A N 1
ATOM 679 C CA . LYS A 1 87 ? -0.664 7.566 12.146 1.00 94.38 87 LYS A CA 1
ATOM 680 C C . LYS A 1 87 ? -2.141 7.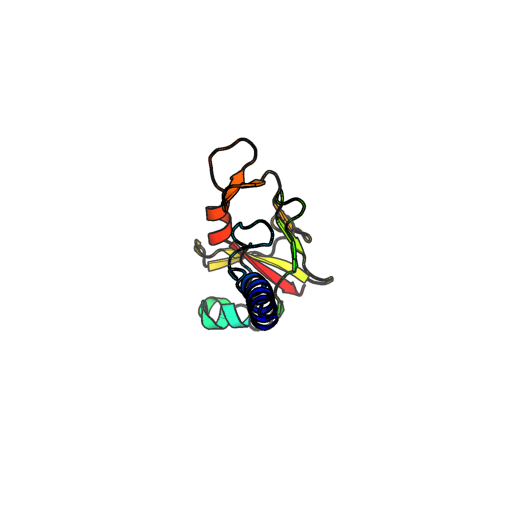497 11.744 1.00 94.38 87 LYS A C 1
ATOM 682 O O . LYS A 1 87 ? -3.006 7.244 12.578 1.00 94.38 87 LYS A O 1
ATOM 687 N N . LYS A 1 88 ? -2.439 7.743 10.467 1.00 95.44 88 LYS A N 1
ATOM 688 C CA . LYS A 1 88 ? -3.802 7.709 9.916 1.00 95.44 88 LYS A CA 1
ATOM 689 C C . LYS A 1 88 ? -3.944 6.590 8.903 1.00 95.44 88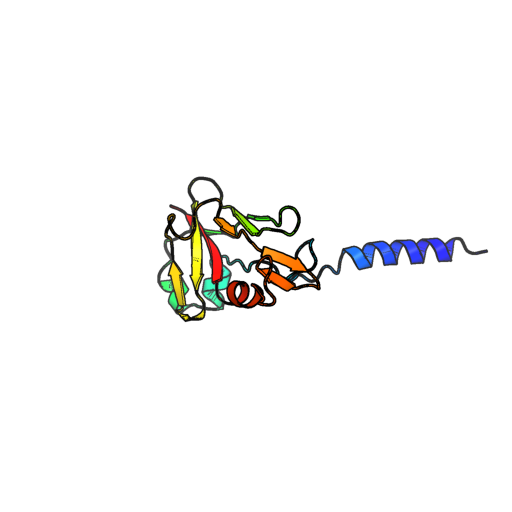 LYS A C 1
ATOM 691 O O . LYS A 1 88 ? -3.043 6.368 8.097 1.00 95.44 88 LYS A O 1
ATOM 696 N N . ILE A 1 89 ? -5.100 5.935 8.923 1.00 96.31 89 ILE A N 1
ATOM 697 C CA . ILE A 1 89 ? -5.543 5.061 7.839 1.00 96.31 89 ILE A CA 1
ATOM 698 C C . ILE A 1 89 ? -6.419 5.903 6.913 1.00 96.31 89 ILE A C 1
ATOM 700 O O . ILE A 1 89 ? -7.395 6.510 7.347 1.00 96.31 89 ILE A O 1
ATOM 704 N N . LEU A 1 90 ? -6.045 5.966 5.639 1.00 95.75 90 LEU A N 1
ATOM 705 C CA . LEU A 1 90 ? -6.823 6.610 4.592 1.00 95.75 90 LEU A CA 1
ATOM 706 C C . LEU A 1 90 ? -7.480 5.541 3.724 1.00 95.75 90 LEU A C 1
ATOM 708 O O . LEU A 1 90 ? -6.793 4.722 3.113 1.00 95.75 90 LEU A O 1
ATOM 712 N N . VAL A 1 91 ? -8.807 5.590 3.644 1.00 93.75 91 VAL A N 1
ATOM 713 C CA . VAL A 1 91 ? -9.612 4.772 2.730 1.00 93.75 91 VAL A CA 1
ATOM 714 C C . VAL A 1 91 ? -10.292 5.730 1.763 1.00 93.75 91 VAL A C 1
ATOM 716 O O . VAL A 1 91 ? -11.312 6.338 2.075 1.00 93.75 91 VAL A O 1
ATOM 719 N N . ASN A 1 92 ? -9.656 5.959 0.617 1.00 92.81 92 ASN A N 1
ATOM 720 C CA . ASN A 1 92 ? -10.148 6.880 -0.401 1.00 92.81 92 ASN A CA 1
ATOM 721 C C . ASN A 1 92 ? -9.811 6.314 -1.777 1.00 92.81 92 ASN A C 1
ATOM 723 O O . ASN A 1 92 ? -8.650 6.339 -2.176 1.00 92.81 92 ASN A O 1
ATOM 727 N N . SER A 1 93 ? -10.822 5.846 -2.505 1.00 92.38 93 SER A N 1
ATOM 728 C CA . SER A 1 93 ? -10.667 5.207 -3.816 1.00 92.38 93 SER A CA 1
ATOM 729 C C . SER A 1 93 ? -10.112 6.133 -4.902 1.00 92.38 93 SER A C 1
ATOM 731 O O . SER A 1 93 ? -9.575 5.646 -5.892 1.00 92.38 93 SER A O 1
ATOM 733 N N . ASN A 1 94 ? -10.179 7.457 -4.717 1.00 93.31 94 ASN A N 1
ATOM 734 C CA . ASN A 1 94 ? -9.541 8.410 -5.629 1.00 93.31 94 ASN A CA 1
ATOM 735 C C . ASN A 1 94 ? -8.022 8.484 -5.420 1.00 93.31 94 ASN A C 1
ATOM 737 O O . ASN A 1 94 ? -7.296 8.851 -6.338 1.00 93.31 94 ASN A O 1
ATOM 741 N N . ILE A 1 95 ? -7.548 8.180 -4.207 1.00 93.50 95 ILE A N 1
ATOM 742 C CA . ILE A 1 95 ? -6.121 8.194 -3.855 1.00 93.50 95 ILE A CA 1
ATOM 743 C C . ILE A 1 95 ? -5.532 6.787 -4.000 1.00 93.50 95 ILE A C 1
ATOM 745 O O . ILE A 1 95 ? -4.450 6.623 -4.555 1.00 93.50 95 ILE A O 1
ATOM 749 N N . TYR A 1 96 ? -6.259 5.779 -3.518 1.00 95.19 96 TYR A N 1
ATOM 750 C CA . TYR A 1 96 ? -5.897 4.367 -3.551 1.00 95.19 96 TYR A CA 1
ATOM 751 C C . TYR A 1 96 ? -7.026 3.568 -4.220 1.00 95.19 96 TYR A C 1
ATOM 753 O O . TYR A 1 96 ? -7.864 2.981 -3.527 1.00 95.19 96 TYR A O 1
ATOM 761 N N . PRO A 1 97 ? -7.106 3.569 -5.563 1.00 96.81 97 PRO A N 1
ATOM 762 C CA . PRO A 1 97 ? -8.080 2.749 -6.277 1.00 96.81 97 PRO A CA 1
ATOM 763 C C . PRO A 1 97 ? -7.819 1.256 -6.034 1.00 96.81 97 PRO A C 1
ATOM 765 O O . PRO A 1 97 ? -6.746 0.875 -5.578 1.00 96.81 97 PRO A O 1
ATOM 768 N N . ASN A 1 98 ? -8.783 0.391 -6.352 1.00 97.31 98 ASN A N 1
ATOM 769 C CA . ASN A 1 98 ? -8.573 -1.058 -6.374 1.00 97.31 98 ASN A CA 1
ATOM 770 C C . ASN A 1 98 ? -8.708 -1.567 -7.825 1.00 97.31 98 ASN A C 1
ATOM 772 O O . ASN A 1 98 ? -9.819 -1.514 -8.358 1.00 97.31 98 ASN A O 1
ATOM 776 N N . PRO A 1 99 ? -7.627 -2.035 -8.483 1.00 97.38 99 PRO A N 1
ATOM 777 C CA . PRO A 1 99 ? -6.252 -2.139 -7.979 1.00 97.38 99 PRO A CA 1
ATOM 778 C C . PRO A 1 99 ? -5.536 -0.779 -7.878 1.00 97.38 99 PRO A C 1
ATOM 780 O O . PRO A 1 99 ? -5.722 0.101 -8.720 1.00 97.38 99 PRO A O 1
ATOM 783 N N . ASN A 1 100 ? -4.662 -0.632 -6.880 1.00 97.38 100 ASN A N 1
ATOM 784 C CA . ASN A 1 100 ? -3.800 0.538 -6.710 1.00 97.38 100 ASN A CA 1
ATOM 785 C C . ASN A 1 100 ? -2.479 0.286 -7.437 1.00 97.38 100 ASN A C 1
ATOM 787 O O . ASN A 1 100 ? -1.768 -0.662 -7.102 1.00 97.38 100 ASN A O 1
ATOM 791 N N . THR A 1 101 ? -2.140 1.125 -8.414 1.00 97.38 101 THR A N 1
ATOM 792 C CA . THR A 1 101 ? -0.945 0.933 -9.246 1.00 97.38 101 THR A CA 1
ATOM 793 C C . THR A 1 101 ? -0.009 2.125 -9.145 1.00 97.38 101 THR A C 1
ATOM 795 O O . THR A 1 101 ? -0.388 3.251 -9.459 1.00 97.38 101 THR A O 1
ATOM 798 N N . VAL A 1 102 ? 1.242 1.863 -8.774 1.00 96.25 102 VAL A N 1
ATOM 799 C CA . VAL A 1 102 ? 2.332 2.835 -8.863 1.00 96.25 102 VAL A CA 1
ATOM 800 C C . VAL A 1 102 ? 3.030 2.661 -10.209 1.00 96.25 102 VAL A C 1
ATOM 802 O O . VAL A 1 102 ? 3.633 1.619 -10.470 1.00 96.25 102 VAL A O 1
ATOM 805 N N . LEU A 1 103 ? 2.933 3.686 -11.056 1.00 94.69 103 LEU A N 1
ATOM 806 C CA . LEU A 1 103 ? 3.578 3.768 -12.370 1.00 94.69 103 LEU A CA 1
ATOM 807 C C . LEU A 1 103 ? 4.767 4.736 -12.344 1.00 94.69 103 LEU A C 1
ATOM 809 O O . LEU A 1 103 ? 4.903 5.542 -11.423 1.00 94.69 103 LEU A O 1
ATOM 813 N N . GLY A 1 104 ? 5.593 4.687 -13.393 1.00 95.19 104 GLY A N 1
ATOM 814 C CA . GLY A 1 104 ? 6.725 5.600 -13.564 1.00 95.19 104 GLY A CA 1
ATOM 815 C C . GLY A 1 104 ? 7.884 5.296 -12.619 1.00 95.19 104 GLY A C 1
ATOM 816 O O . GLY A 1 104 ? 8.582 6.217 -12.196 1.00 95.19 104 GLY A O 1
ATOM 817 N N . ILE A 1 105 ? 8.043 4.026 -12.239 1.00 96.88 105 ILE A N 1
ATOM 818 C CA . ILE A 1 105 ? 9.127 3.544 -11.388 1.00 96.88 105 ILE A CA 1
ATOM 819 C C . ILE A 1 105 ? 9.758 2.292 -11.991 1.00 96.88 105 ILE A C 1
ATOM 821 O O . ILE A 1 105 ? 9.099 1.536 -12.693 1.00 96.88 105 ILE A O 1
ATOM 825 N N . LYS A 1 106 ? 11.011 2.011 -11.649 1.00 96.88 106 LYS A N 1
ATOM 826 C CA . LYS A 1 106 ? 11.697 0.770 -12.023 1.00 96.88 106 LYS A CA 1
ATOM 827 C C . LYS A 1 106 ? 12.585 0.267 -10.899 1.00 96.88 106 LYS A C 1
ATOM 829 O O . LYS A 1 106 ? 13.170 1.058 -10.162 1.00 96.88 106 LYS A O 1
ATOM 834 N N . CYS A 1 107 ? 12.690 -1.048 -10.778 1.00 96.69 107 CYS A N 1
ATOM 835 C CA . CYS A 1 107 ? 13.622 -1.686 -9.862 1.00 96.69 107 CYS A CA 1
ATOM 836 C C . CYS A 1 107 ? 14.994 -1.824 -10.533 1.00 96.69 107 CYS A C 1
ATOM 838 O O . CYS A 1 107 ? 15.139 -2.528 -11.532 1.00 96.69 107 CYS A O 1
ATOM 840 N N . GLU A 1 108 ? 16.009 -1.163 -9.982 1.00 94.38 108 GLU A N 1
ATOM 841 C CA . GLU A 1 108 ? 17.388 -1.219 -10.465 1.00 94.38 108 GLU A CA 1
ATOM 842 C C . GLU A 1 108 ? 18.347 -1.184 -9.272 1.00 94.38 108 GLU A C 1
ATOM 844 O O . GLU A 1 108 ? 18.094 -0.503 -8.284 1.00 94.38 108 GLU A O 1
ATOM 849 N N . ALA A 1 109 ? 19.441 -1.951 -9.321 1.00 92.06 109 ALA A N 1
ATOM 850 C CA . ALA A 1 109 ? 20.433 -1.997 -8.238 1.00 92.06 109 ALA A CA 1
ATOM 851 C C . ALA A 1 109 ? 19.822 -2.177 -6.823 1.00 92.06 109 ALA A C 1
ATOM 853 O O . ALA A 1 109 ? 20.297 -1.587 -5.852 1.00 92.06 109 ALA A O 1
ATOM 854 N N . LYS A 1 110 ? 18.775 -3.014 -6.717 1.00 93.06 110 LYS A N 1
ATOM 855 C CA . LYS A 1 110 ? 18.006 -3.310 -5.490 1.00 93.06 110 LYS A CA 1
ATOM 856 C C . LYS A 1 110 ? 17.187 -2.151 -4.903 1.00 93.06 110 LYS A C 1
ATOM 858 O O . LYS A 1 110 ? 16.756 -2.235 -3.754 1.00 93.06 110 LYS A O 1
ATOM 863 N N . LYS A 1 111 ? 16.955 -1.085 -5.668 1.00 95.19 111 LYS A N 1
ATOM 864 C CA . LYS A 1 111 ? 16.137 0.062 -5.259 1.00 95.19 111 LYS A CA 1
ATOM 865 C C . LYS A 1 111 ? 15.103 0.407 -6.318 1.00 95.19 111 LYS A C 1
ATOM 867 O O . LYS A 1 111 ? 15.336 0.214 -7.511 1.00 95.19 111 LYS A O 1
ATOM 872 N N . TRP A 1 112 ? 13.974 0.954 -5.889 1.00 97.00 112 TRP A N 1
ATOM 873 C CA . TRP A 1 112 ? 13.032 1.573 -6.807 1.00 97.00 112 TRP A CA 1
ATOM 874 C C . TRP A 1 112 ? 13.488 2.987 -7.141 1.00 97.00 112 TRP A C 1
ATOM 876 O O . TRP A 1 112 ? 13.741 3.785 -6.243 1.00 97.00 112 TRP A O 1
ATOM 886 N N . TYR A 1 113 ? 13.543 3.310 -8.426 1.00 96.56 113 TYR A N 1
ATOM 887 C CA . TYR A 1 113 ? 13.816 4.647 -8.952 1.00 96.56 113 TYR A CA 1
ATOM 888 C C . TYR A 1 113 ? 12.605 5.165 -9.703 1.00 96.56 113 TYR A C 1
ATOM 890 O O . TYR A 1 113 ? 11.903 4.369 -10.321 1.00 96.56 113 TYR A O 1
ATOM 898 N N . TYR A 1 114 ? 12.393 6.478 -9.704 1.00 96.06 114 TYR A N 1
ATOM 899 C CA . TYR A 1 114 ? 11.477 7.072 -10.676 1.00 96.06 114 TYR A CA 1
ATOM 900 C C . TYR A 1 114 ? 12.078 6.992 -12.079 1.00 96.06 114 TYR A C 1
ATOM 902 O O . TYR A 1 114 ? 13.284 7.175 -12.272 1.00 96.06 114 TYR A O 1
ATOM 910 N N . ASP A 1 115 ? 11.235 6.745 -13.076 1.00 90.69 115 ASP A N 1
ATOM 911 C CA . ASP A 1 115 ? 11.673 6.662 -14.462 1.00 90.69 115 ASP A CA 1
ATOM 912 C C . ASP A 1 115 ? 12.339 7.970 -14.905 1.00 90.69 115 ASP A C 1
ATOM 914 O O . ASP A 1 115 ? 11.774 9.060 -14.810 1.00 90.69 115 ASP A O 1
ATOM 918 N N . GLY A 1 116 ? 13.578 7.850 -15.387 1.00 88.56 116 GLY A N 1
ATOM 919 C CA . GLY A 1 116 ? 14.383 8.984 -15.840 1.00 88.56 116 GLY A CA 1
ATOM 920 C C . GLY A 1 116 ? 14.969 9.859 -14.727 1.00 88.56 116 GLY A C 1
ATOM 921 O O . GLY A 1 116 ? 15.544 10.898 -15.045 1.00 88.56 116 GLY A O 1
ATOM 922 N N . GLN A 1 117 ? 14.862 9.471 -13.450 1.00 89.06 117 GLN A N 1
ATOM 923 C CA . GLN A 1 117 ? 15.381 10.258 -12.326 1.00 89.06 117 GLN A CA 1
ATOM 924 C C . GLN A 1 117 ? 16.370 9.460 -11.469 1.00 89.06 117 GLN A C 1
ATOM 926 O O . GLN A 1 117 ? 16.331 8.234 -11.413 1.00 89.06 117 GLN A O 1
ATOM 931 N N . ALA A 1 118 ? 17.260 10.176 -10.778 1.00 87.50 118 ALA A N 1
ATOM 932 C CA . ALA A 1 118 ? 18.191 9.584 -9.814 1.00 87.50 118 ALA A CA 1
ATOM 933 C C . ALA A 1 118 ? 17.564 9.375 -8.420 1.00 87.50 118 ALA A C 1
ATOM 935 O O . ALA A 1 118 ? 18.143 8.679 -7.587 1.00 87.50 118 ALA A O 1
ATOM 936 N N . GLU A 1 119 ? 16.405 9.987 -8.152 1.00 92.19 119 GLU A N 1
ATOM 937 C CA . GLU A 1 119 ? 15.685 9.852 -6.884 1.00 92.19 119 GLU A CA 1
ATOM 938 C C . GLU A 1 119 ? 15.060 8.457 -6.747 1.00 92.19 119 GLU A C 1
ATOM 940 O O . GLU A 1 119 ? 14.556 7.874 -7.714 1.00 92.19 119 GLU A O 1
ATOM 945 N N . THR A 1 120 ? 15.077 7.927 -5.524 1.00 94.12 120 THR A N 1
ATOM 946 C CA . THR A 1 120 ? 14.507 6.618 -5.206 1.00 94.12 120 THR A CA 1
ATOM 947 C C . THR A 1 120 ? 13.067 6.728 -4.715 1.00 94.12 120 THR A C 1
ATOM 949 O O . THR A 1 120 ? 12.754 7.567 -3.875 1.00 94.12 120 THR A O 1
ATOM 952 N N . TYR A 1 121 ? 12.205 5.811 -5.147 1.00 95.12 121 TYR A N 1
ATOM 953 C CA . TYR A 1 121 ? 10.841 5.662 -4.634 1.00 95.12 121 TYR A CA 1
ATOM 954 C C . TYR A 1 121 ? 10.787 4.935 -3.274 1.00 95.12 121 TYR A C 1
ATOM 956 O O . TYR A 1 121 ? 9.770 4.984 -2.583 1.00 95.12 121 TYR A O 1
ATOM 964 N N . ASP A 1 122 ? 11.884 4.299 -2.851 1.00 94.12 122 ASP A N 1
ATOM 965 C CA . ASP A 1 122 ? 11.968 3.520 -1.607 1.00 94.12 122 ASP A CA 1
ATO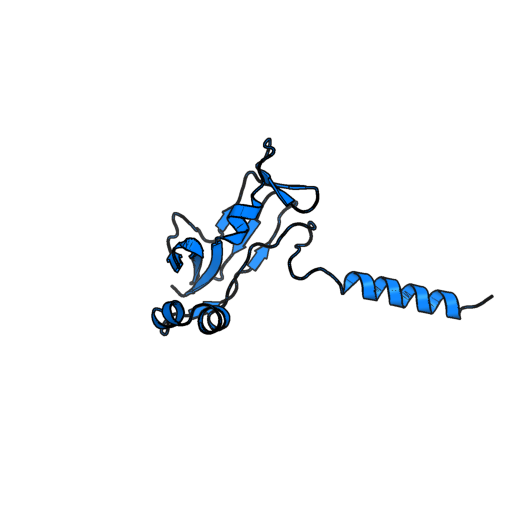M 966 C C . ASP A 1 122 ? 11.517 4.294 -0.360 1.00 94.12 122 ASP A C 1
ATOM 968 O O . ASP A 1 122 ? 10.925 3.713 0.548 1.00 94.12 122 ASP A O 1
ATOM 972 N N . ASP A 1 123 ? 11.767 5.601 -0.295 1.00 90.25 123 ASP A N 1
ATOM 973 C CA . ASP A 1 123 ? 11.366 6.404 0.862 1.00 90.25 123 ASP A CA 1
ATOM 974 C C . ASP A 1 123 ? 9.842 6.552 0.957 1.00 90.25 123 ASP A C 1
ATOM 976 O O . ASP A 1 123 ? 9.291 6.499 2.056 1.00 90.25 123 ASP A O 1
ATOM 980 N N . LYS A 1 124 ? 9.137 6.596 -0.184 1.00 90.25 124 LYS A N 1
ATOM 981 C CA . LYS A 1 124 ? 7.667 6.547 -0.209 1.00 90.25 124 LYS A CA 1
ATOM 982 C C . LYS A 1 124 ? 7.126 5.182 0.207 1.00 90.25 124 LYS A C 1
ATOM 984 O O . LYS A 1 124 ? 6.074 5.113 0.841 1.00 90.25 124 LYS A O 1
ATOM 989 N N . LEU A 1 125 ? 7.849 4.105 -0.101 1.00 92.25 125 LEU A N 1
ATOM 990 C CA . LEU A 1 125 ? 7.463 2.759 0.323 1.00 92.25 125 LEU A CA 1
ATOM 991 C C . LEU A 1 125 ? 7.541 2.595 1.840 1.00 92.25 125 LEU A C 1
ATOM 993 O O . LEU A 1 125 ? 6.678 1.947 2.415 1.00 92.25 125 LEU A O 1
ATOM 997 N N . LYS A 1 126 ? 8.514 3.217 2.513 1.00 88.75 126 LYS A N 1
ATOM 998 C CA . LYS A 1 126 ? 8.696 3.079 3.971 1.00 88.75 126 LYS A CA 1
ATOM 999 C C . LYS A 1 126 ? 7.604 3.754 4.805 1.00 88.75 126 LYS A C 1
ATOM 1001 O O . LYS A 1 126 ? 7.415 3.380 5.959 1.00 88.75 126 LYS A O 1
ATOM 1006 N N . ILE A 1 127 ? 6.908 4.749 4.252 1.00 91.62 127 ILE A N 1
ATOM 1007 C CA . ILE A 1 127 ? 5.945 5.570 5.005 1.00 91.62 127 ILE A CA 1
ATOM 1008 C C . ILE A 1 127 ? 4.497 5.093 4.889 1.00 91.62 127 ILE A C 1
ATOM 1010 O O . ILE A 1 127 ? 3.686 5.457 5.740 1.00 91.62 127 ILE A O 1
ATOM 1014 N N . THR A 1 128 ? 4.157 4.304 3.863 1.00 94.75 128 THR A N 1
ATOM 1015 C CA . THR A 1 128 ? 2.771 3.886 3.598 1.00 94.75 128 THR A CA 1
ATOM 1016 C C . THR A 1 128 ? 2.655 2.373 3.539 1.00 94.75 128 THR A C 1
ATOM 1018 O O . THR A 1 128 ? 3.190 1.745 2.630 1.00 94.75 128 THR A O 1
ATOM 1021 N N . PHE A 1 129 ? 1.903 1.800 4.476 1.00 96.88 129 PHE A N 1
ATOM 1022 C CA . PHE A 1 129 ? 1.588 0.376 4.517 1.00 96.88 129 PHE A CA 1
ATOM 1023 C C . PHE A 1 129 ? 0.190 0.167 3.939 1.00 96.88 129 PHE A C 1
ATOM 1025 O O . PHE A 1 129 ? -0.745 0.855 4.346 1.00 96.88 129 PHE A O 1
ATOM 1032 N N . PHE A 1 130 ? 0.024 -0.782 3.019 1.00 97.69 130 PHE A N 1
ATOM 1033 C CA . PHE A 1 130 ? -1.291 -1.066 2.441 1.00 97.69 130 PHE A CA 1
ATOM 1034 C C . PHE A 1 130 ? -1.993 -2.249 3.104 1.00 97.69 130 PHE A C 1
ATOM 1036 O O . PHE A 1 130 ? -1.384 -3.258 3.452 1.00 97.69 130 PHE A O 1
ATOM 1043 N N . SER A 1 131 ? -3.306 -2.134 3.228 1.00 97.94 131 SER A N 1
ATOM 1044 C CA . SER A 1 131 ? -4.197 -3.211 3.638 1.00 97.94 131 SER A CA 1
ATOM 1045 C C . SER A 1 131 ? -5.473 -3.170 2.808 1.00 97.94 131 SER A C 1
ATOM 1047 O O . SER A 1 131 ? -5.736 -2.199 2.095 1.00 97.94 131 SER A O 1
ATOM 1049 N N . CYS A 1 132 ? -6.271 -4.220 2.899 1.00 98.12 132 CYS A N 1
ATOM 1050 C CA . CYS A 1 132 ? -7.622 -4.250 2.371 1.00 98.12 132 CYS A CA 1
ATOM 1051 C C . CYS A 1 132 ? -8.592 -4.053 3.520 1.00 98.12 132 CYS A C 1
ATOM 1053 O O . CYS A 1 132 ? -8.669 -4.916 4.392 1.00 98.12 132 CYS A O 1
ATOM 1055 N N . LYS A 1 133 ? -9.348 -2.956 3.506 1.00 97.56 133 LYS A N 1
ATOM 1056 C CA . LYS A 1 133 ? -10.446 -2.733 4.449 1.00 97.56 133 LYS A CA 1
ATOM 1057 C C . LYS A 1 133 ? -11.747 -3.184 3.798 1.00 97.56 133 LYS A C 1
ATOM 1059 O O . LYS A 1 133 ? -12.016 -2.793 2.666 1.00 97.56 133 LYS A O 1
ATOM 1064 N N . LYS A 1 134 ? -12.543 -3.985 4.502 1.00 96.38 134 LYS A N 1
ATOM 1065 C CA . LYS A 1 134 ? -13.885 -4.349 4.036 1.00 96.38 134 LYS A CA 1
ATOM 1066 C C . LYS A 1 134 ? -14.769 -3.102 3.932 1.00 96.38 134 LYS A C 1
ATOM 1068 O O . LYS A 1 134 ? -14.725 -2.253 4.835 1.00 96.38 134 LYS A O 1
ATOM 1073 N N . ASP A 1 135 ? -15.502 -3.014 2.825 1.00 90.56 135 ASP A N 1
ATOM 1074 C CA . ASP A 1 135 ? -16.458 -1.935 2.544 1.00 90.56 135 ASP A CA 1
ATOM 1075 C C . ASP A 1 135 ? -17.660 -1.958 3.501 1.00 90.56 135 ASP A C 1
ATOM 1077 O O . ASP A 1 135 ? -18.090 -3.069 3.904 1.00 90.56 135 ASP A O 1
#

Sequence (135 aa):
MSAISLLVLLLMIFAAQLCKNPLENECGCIRQPTFEFNWLQTEYPEIAKQYTEDQFLAPVVTYPECKSIVTTCPNGYSVAGFIVETKKILVNSNIYPNPNTVLGIKCEAKKWYYDGQAETYDDKLKITFFSCKKD

Secondary structure (DSSP, 8-state):
--THHHHHHHHHHHHHHH---TTB-TTSSBPPPB--HHHHHHH-HHHHGGGTT--EEPPEEE-GGGS-EEEE--TTEEEEEEETTTTEEEE-TTTS-SSEEE-SEEEETTEEEETT-SSBTHHHHHHEEEEEEE-

pLDDT: mean 89.05, std 13.9, range [50.16, 98.19]

Radius of gyration: 18.77 Å; chains: 1; bounding box: 52×52×36 Å